Protein AF-A0A317MRW3-F1 (afdb_monomer_lite)

Structure (mmCIF, N/CA/C/O backbone):
data_AF-A0A317MRW3-F1
#
_entry.id   AF-A0A317MRW3-F1
#
loop_
_atom_site.group_PDB
_atom_site.id
_atom_site.type_symbol
_atom_site.label_atom_id
_atom_site.label_alt_id
_atom_site.label_comp_id
_atom_site.label_asym_id
_atom_site.label_entity_id
_atom_site.label_seq_id
_atom_site.pdbx_PDB_ins_code
_atom_site.Cartn_x
_atom_site.Cartn_y
_atom_site.Cartn_z
_atom_site.occupancy
_atom_site.B_iso_or_equiv
_atom_site.auth_seq_id
_atom_site.auth_comp_id
_atom_site.auth_asym_id
_atom_site.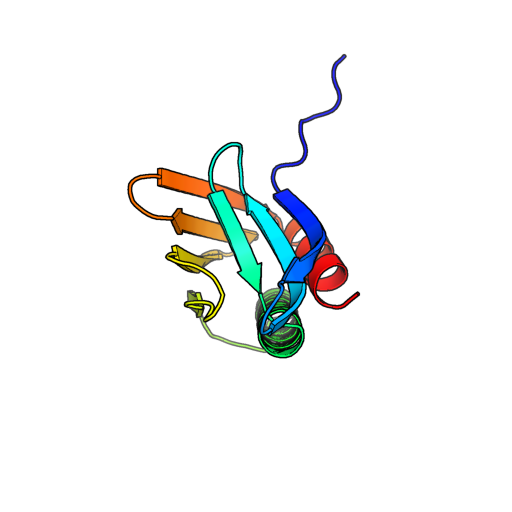auth_atom_id
_atom_site.pdbx_PDB_model_num
ATOM 1 N N . MET A 1 1 ? -21.693 9.092 -18.240 1.00 35.31 1 MET A N 1
ATOM 2 C CA . MET A 1 1 ? -21.231 9.045 -16.839 1.00 35.31 1 MET A CA 1
ATOM 3 C C . MET A 1 1 ? -19.884 8.359 -16.875 1.00 35.31 1 MET A C 1
ATOM 5 O O . MET A 1 1 ? -19.849 7.183 -17.210 1.00 35.31 1 MET A O 1
ATOM 9 N N . ASN A 1 2 ? -18.792 9.103 -16.701 1.00 33.03 2 ASN A N 1
ATOM 10 C CA . ASN A 1 2 ? -17.464 8.493 -16.631 1.00 33.03 2 ASN A CA 1
ATOM 11 C C . ASN A 1 2 ? -17.395 7.688 -15.330 1.00 33.03 2 ASN A C 1
ATOM 13 O O . ASN A 1 2 ? -17.896 8.156 -14.306 1.00 33.03 2 ASN A O 1
ATOM 17 N N . ALA A 1 3 ? -16.856 6.469 -15.391 1.00 37.47 3 ALA A N 1
ATOM 18 C CA . ALA A 1 3 ? -16.565 5.698 -14.189 1.00 37.47 3 ALA A CA 1
ATOM 19 C C . ALA A 1 3 ? -15.673 6.547 -13.266 1.00 37.47 3 ALA A C 1
ATOM 21 O O . ALA A 1 3 ? -14.834 7.287 -13.791 1.00 37.47 3 ALA A O 1
ATOM 22 N N . PRO A 1 4 ? -15.853 6.495 -11.934 1.00 46.41 4 PRO A N 1
ATOM 23 C CA . PRO A 1 4 ? -14.902 7.128 -11.035 1.00 46.41 4 PRO A CA 1
ATOM 24 C C . PRO A 1 4 ? -13.517 6.567 -11.358 1.00 46.41 4 PRO A C 1
ATOM 26 O O . PRO A 1 4 ? -13.330 5.351 -11.421 1.00 46.41 4 PRO A O 1
ATOM 29 N N . GLU A 1 5 ? -12.583 7.462 -11.655 1.00 56.62 5 GLU A N 1
ATOM 30 C CA . GLU A 1 5 ? -11.192 7.104 -11.887 1.00 56.62 5 GLU A CA 1
ATOM 31 C C . GLU A 1 5 ? -10.683 6.371 -10.642 1.00 56.62 5 GLU A C 1
ATOM 33 O O . GLU A 1 5 ? -10.922 6.805 -9.512 1.00 56.62 5 GLU A O 1
ATOM 38 N N . ALA A 1 6 ? -10.097 5.187 -10.835 1.00 63.69 6 ALA A N 1
ATOM 39 C CA . ALA A 1 6 ? -9.673 4.360 -9.717 1.00 63.69 6 ALA A CA 1
ATOM 40 C C . ALA A 1 6 ? -8.594 5.110 -8.926 1.00 63.69 6 ALA A C 1
ATOM 42 O O . ALA A 1 6 ? -7.552 5.464 -9.470 1.00 63.69 6 ALA A O 1
ATOM 43 N N . VAL A 1 7 ? -8.850 5.343 -7.637 1.00 85.69 7 VAL A N 1
ATOM 44 C CA . VAL A 1 7 ? -8.006 6.197 -6.782 1.00 85.69 7 VAL A CA 1
ATOM 45 C C . VAL A 1 7 ? -6.597 5.611 -6.569 1.00 85.69 7 VAL A C 1
ATOM 47 O O . VAL A 1 7 ? -5.654 6.320 -6.212 1.00 85.69 7 VAL A O 1
ATOM 50 N N . PHE A 1 8 ? -6.442 4.313 -6.839 1.00 90.56 8 PHE A N 1
ATOM 51 C CA . PHE A 1 8 ? -5.164 3.628 -6.959 1.00 90.56 8 PHE A CA 1
ATOM 52 C C . PHE A 1 8 ? -5.215 2.550 -8.052 1.00 90.56 8 PHE A C 1
ATOM 54 O O . PHE A 1 8 ? -6.285 2.087 -8.453 1.00 90.56 8 PHE A O 1
ATOM 61 N N . SER A 1 9 ? -4.043 2.088 -8.486 1.00 93.62 9 SER A N 1
ATOM 62 C CA . SER A 1 9 ? -3.898 0.851 -9.263 1.00 93.62 9 SER A CA 1
ATOM 63 C C . SER A 1 9 ? -2.638 0.093 -8.856 1.00 93.62 9 SER A C 1
ATOM 65 O O . SER A 1 9 ? -1.657 0.695 -8.422 1.00 93.62 9 SER A O 1
ATOM 67 N N . VAL A 1 10 ? -2.671 -1.234 -8.986 1.00 96.06 10 VAL A N 1
ATOM 68 C CA . VAL A 1 10 ? -1.508 -2.101 -8.772 1.00 96.06 10 VAL A CA 1
ATOM 69 C C . VAL A 1 10 ? -1.303 -2.952 -10.014 1.00 96.06 10 VAL A C 1
ATOM 71 O O . VAL A 1 10 ? -2.218 -3.647 -10.450 1.00 96.06 10 VAL A O 1
ATOM 74 N N . GLU A 1 11 ? -0.102 -2.922 -10.580 1.00 96.06 11 GLU A N 1
ATOM 75 C CA . GLU A 1 11 ? 0.237 -3.718 -11.762 1.00 96.06 11 GLU A CA 1
ATOM 76 C C . GLU A 1 11 ? 1.610 -4.398 -11.626 1.00 96.06 11 GLU A C 1
ATOM 78 O O . GLU A 1 11 ? 2.496 -3.891 -10.931 1.00 96.06 11 GLU A O 1
ATOM 83 N N . PRO A 1 12 ? 1.820 -5.568 -12.257 1.00 96.75 12 PRO A N 1
ATOM 84 C CA . PRO A 1 12 ? 3.148 -6.161 -12.362 1.00 96.75 12 PRO A CA 1
ATOM 85 C C . PRO A 1 12 ? 4.061 -5.306 -13.243 1.00 96.75 12 PRO A C 1
ATOM 87 O O . PRO A 1 12 ? 3.680 -4.916 -14.345 1.00 96.75 12 PRO A O 1
ATOM 90 N N . VAL A 1 13 ? 5.307 -5.118 -12.815 1.00 96.69 13 VAL A N 1
ATOM 91 C CA . VAL A 1 13 ? 6.382 -4.592 -13.666 1.00 96.69 13 VAL A CA 1
ATOM 92 C C . VAL A 1 13 ? 7.663 -5.392 -13.475 1.00 96.69 13 VAL A C 1
ATOM 94 O O . VAL A 1 13 ? 7.844 -6.064 -12.464 1.00 96.69 13 VAL A O 1
ATOM 97 N N . VAL A 1 14 ? 8.575 -5.326 -14.445 1.00 96.31 14 VAL A N 1
ATOM 98 C CA . VAL A 1 14 ? 9.880 -5.995 -14.360 1.00 96.31 14 VAL A CA 1
ATOM 99 C C . VAL A 1 14 ? 10.981 -4.947 -14.335 1.00 96.31 14 VAL A C 1
ATOM 101 O O . VAL A 1 14 ? 11.143 -4.167 -15.271 1.00 96.31 14 VAL A O 1
ATOM 104 N N . HIS A 1 15 ? 11.756 -4.938 -13.257 1.00 93.69 15 HIS A N 1
ATOM 105 C CA . HIS A 1 15 ? 12.941 -4.110 -13.116 1.00 93.69 15 HIS A CA 1
ATOM 106 C C . HIS A 1 15 ? 14.197 -4.886 -13.513 1.00 93.69 15 HIS A C 1
ATOM 108 O O . HIS A 1 15 ? 14.387 -6.033 -13.115 1.00 93.69 15 HIS A O 1
ATOM 114 N N . ARG A 1 16 ? 15.111 -4.233 -14.241 1.00 92.00 16 ARG A N 1
ATOM 115 C CA . ARG A 1 16 ? 16.308 -4.882 -14.808 1.00 92.00 16 ARG A CA 1
ATOM 116 C C . ARG A 1 16 ? 17.189 -5.610 -13.785 1.00 92.00 16 ARG A C 1
ATOM 118 O O . ARG A 1 16 ? 17.758 -6.640 -14.111 1.00 92.00 16 ARG A O 1
ATOM 125 N N . ALA A 1 17 ? 17.328 -5.056 -12.579 1.00 93.75 17 ALA A N 1
ATOM 126 C CA . ALA A 1 17 ? 18.243 -5.568 -11.553 1.00 93.75 17 ALA A CA 1
ATOM 127 C C . ALA A 1 17 ? 17.520 -6.278 -10.404 1.00 93.75 17 ALA A C 1
ATOM 129 O O . ALA A 1 17 ? 18.098 -7.138 -9.756 1.00 93.75 17 ALA A O 1
ATOM 130 N N . LEU A 1 18 ? 16.264 -5.900 -10.149 1.00 93.62 18 LEU A N 1
ATOM 131 C CA . LEU A 1 18 ? 15.486 -6.399 -9.008 1.00 93.62 18 LEU A CA 1
ATOM 132 C C . LEU A 1 18 ? 14.456 -7.454 -9.430 1.00 93.62 18 LEU A C 1
ATOM 134 O O . LEU A 1 18 ? 13.821 -8.060 -8.577 1.00 93.62 18 LEU A O 1
ATOM 138 N N . GLY A 1 19 ? 14.302 -7.692 -10.735 1.00 95.88 19 GLY A N 1
ATOM 139 C CA . GLY A 1 19 ? 13.346 -8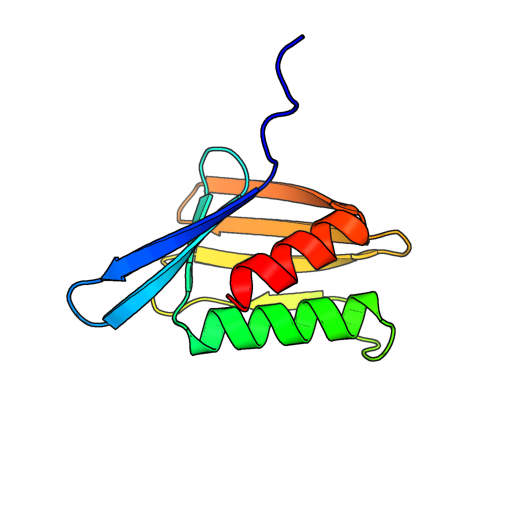.656 -11.255 1.00 95.88 19 GLY A CA 1
ATOM 140 C C . GLY A 1 19 ? 11.897 -8.166 -11.127 1.00 95.88 19 GLY A C 1
ATOM 141 O O . GLY A 1 19 ? 11.640 -6.974 -11.327 1.00 95.88 19 GLY A O 1
ATOM 142 N N . PRO A 1 20 ? 10.936 -9.069 -10.861 1.00 96.88 20 PRO A N 1
ATOM 143 C CA . PRO A 1 20 ? 9.520 -8.729 -10.735 1.00 96.88 20 PRO A CA 1
ATOM 144 C C . PRO A 1 20 ? 9.253 -7.769 -9.573 1.00 96.88 20 PRO A C 1
ATOM 146 O O . PRO A 1 20 ? 9.729 -7.996 -8.466 1.00 96.88 20 PRO A O 1
ATOM 149 N N . LEU A 1 21 ? 8.442 -6.743 -9.816 1.00 97.62 21 LEU A N 1
ATOM 150 C CA . LEU A 1 21 ? 7.961 -5.777 -8.831 1.00 97.62 21 LEU A CA 1
ATOM 151 C C . LEU A 1 21 ? 6.443 -5.584 -8.984 1.00 97.62 21 LEU A C 1
ATOM 153 O O . LEU A 1 21 ? 5.856 -5.886 -10.027 1.00 97.62 21 LEU A O 1
ATOM 157 N N . ARG A 1 22 ? 5.816 -5.017 -7.956 1.00 97.38 22 ARG A N 1
ATOM 158 C CA . ARG A 1 22 ? 4.453 -4.481 -7.988 1.00 97.38 22 ARG A CA 1
ATOM 159 C C . ARG A 1 22 ? 4.523 -2.965 -8.030 1.00 97.38 22 ARG A C 1
ATOM 161 O O . ARG A 1 22 ? 5.187 -2.348 -7.204 1.00 97.38 22 ARG A O 1
ATOM 168 N N . ARG A 1 23 ? 3.852 -2.369 -9.003 1.00 96.69 23 ARG A N 1
ATOM 169 C CA . ARG A 1 23 ? 3.769 -0.927 -9.176 1.00 96.69 23 ARG A CA 1
ATOM 170 C C . ARG A 1 23 ? 2.450 -0.433 -8.617 1.00 96.69 23 ARG A C 1
ATOM 172 O O . ARG A 1 23 ? 1.414 -0.690 -9.218 1.00 96.69 23 ARG A O 1
ATOM 179 N N . LEU A 1 24 ? 2.502 0.239 -7.477 1.00 95.94 24 LEU A N 1
ATOM 180 C CA . LEU A 1 24 ? 1.376 0.917 -6.859 1.00 95.94 24 LEU A CA 1
ATOM 181 C C . LEU A 1 24 ? 1.341 2.363 -7.354 1.00 95.94 24 LEU A C 1
ATOM 183 O O . LEU A 1 24 ? 2.226 3.153 -7.030 1.00 95.94 24 LEU A O 1
ATOM 187 N N . ARG A 1 25 ? 0.307 2.715 -8.115 1.00 94.44 25 ARG A N 1
ATOM 188 C CA . ARG A 1 25 ? 0.009 4.105 -8.465 1.00 94.44 25 ARG A CA 1
ATOM 189 C C . ARG A 1 25 ? -1.060 4.644 -7.533 1.00 94.44 25 ARG A C 1
ATOM 191 O O . ARG A 1 25 ? -2.075 3.979 -7.336 1.00 94.44 25 ARG A O 1
ATOM 198 N N . VAL A 1 26 ? -0.832 5.834 -6.992 1.00 89.75 26 VAL A N 1
ATOM 199 C CA . VAL A 1 26 ? -1.772 6.546 -6.117 1.00 89.75 26 VAL A CA 1
ATOM 200 C C . VAL A 1 26 ? -1.969 7.945 -6.681 1.00 89.75 26 VAL A C 1
ATOM 202 O O . VAL A 1 26 ? -0.998 8.687 -6.852 1.00 89.75 26 VAL A O 1
ATOM 205 N N . GLY A 1 27 ? -3.216 8.287 -7.007 1.00 84.44 27 GLY A N 1
ATOM 206 C CA . GLY A 1 27 ? -3.506 9.460 -7.831 1.00 84.44 27 GLY A CA 1
ATOM 207 C C . GLY A 1 27 ? -2.761 9.430 -9.174 1.00 84.44 27 GLY A C 1
ATOM 208 O O . GLY A 1 27 ? -2.374 8.371 -9.676 1.00 84.44 27 GLY A O 1
ATOM 209 N N . ASP A 1 28 ? -2.525 10.608 -9.746 1.00 79.88 28 ASP A N 1
ATOM 210 C CA . ASP A 1 28 ? -2.001 10.713 -11.114 1.00 79.88 28 ASP A CA 1
ATOM 211 C C . ASP A 1 28 ? -0.471 10.604 -11.192 1.00 79.88 28 ASP A C 1
ATOM 213 O O . ASP A 1 28 ? 0.083 10.160 -12.206 1.00 79.88 28 ASP A O 1
ATOM 217 N N . PHE A 1 29 ? 0.220 11.003 -10.118 1.00 75.81 29 PHE A N 1
ATOM 218 C CA . PHE A 1 29 ? 1.636 11.385 -10.178 1.00 75.81 29 PHE A CA 1
ATOM 219 C C . PHE A 1 29 ? 2.582 10.536 -9.330 1.00 75.81 29 PHE A C 1
ATOM 221 O O . PHE A 1 29 ? 3.793 10.655 -9.512 1.00 75.81 29 PHE A O 1
ATOM 228 N N . VAL A 1 30 ? 2.075 9.695 -8.421 1.00 86.25 30 VAL A N 1
ATOM 229 C CA . VAL A 1 30 ? 2.933 8.903 -7.530 1.00 86.25 30 VAL A CA 1
ATOM 230 C C . VAL A 1 30 ? 2.895 7.429 -7.907 1.00 86.25 30 VAL A C 1
ATOM 232 O O . VAL A 1 30 ? 1.832 6.814 -7.974 1.00 86.25 30 VAL A O 1
ATOM 235 N N . ASP A 1 31 ? 4.080 6.872 -8.151 1.00 92.69 31 ASP A N 1
ATOM 236 C CA . ASP A 1 31 ? 4.320 5.497 -8.582 1.00 92.69 31 ASP A CA 1
ATOM 237 C C . ASP A 1 31 ? 5.367 4.860 -7.655 1.00 92.69 31 ASP A C 1
ATOM 239 O O . ASP A 1 31 ? 6.573 5.103 -7.772 1.00 92.69 31 ASP A O 1
ATOM 243 N N . LEU A 1 32 ? 4.897 4.058 -6.698 1.00 95.62 32 LEU A N 1
ATOM 244 C CA . LEU A 1 32 ? 5.749 3.273 -5.814 1.00 95.62 32 LEU A CA 1
ATOM 245 C C . LEU A 1 32 ? 5.937 1.874 -6.395 1.00 95.62 32 LEU A C 1
ATOM 247 O O . LEU A 1 32 ? 4.991 1.115 -6.591 1.00 95.62 32 LEU A O 1
ATOM 251 N N . ARG A 1 33 ? 7.189 1.498 -6.617 1.00 96.69 33 ARG A N 1
ATOM 252 C CA . ARG A 1 33 ? 7.595 0.150 -6.999 1.00 96.69 33 ARG A CA 1
ATOM 253 C C . ARG A 1 33 ? 8.019 -0.615 -5.760 1.00 96.69 33 ARG A C 1
ATOM 255 O O . ARG A 1 33 ? 8.941 -0.213 -5.052 1.00 96.69 33 ARG A O 1
ATOM 262 N N . LEU A 1 34 ? 7.339 -1.726 -5.541 1.00 97.75 34 LEU A N 1
ATOM 263 C CA . LEU A 1 34 ? 7.497 -2.616 -4.407 1.00 97.75 34 LEU A CA 1
ATOM 264 C C . LEU A 1 34 ? 8.082 -3.933 -4.903 1.00 97.75 34 LEU A C 1
ATOM 266 O O . LEU A 1 34 ? 7.611 -4.507 -5.885 1.00 97.75 34 LEU A O 1
ATOM 270 N N . THR A 1 35 ? 9.082 -4.455 -4.212 1.00 97.62 35 THR A N 1
ATOM 271 C CA . THR A 1 35 ? 9.455 -5.866 -4.340 1.00 97.62 35 THR A CA 1
ATOM 272 C C . THR A 1 35 ? 8.278 -6.765 -3.933 1.00 97.62 35 THR A C 1
ATOM 274 O O . THR A 1 35 ? 7.385 -6.319 -3.207 1.00 97.62 35 THR A O 1
ATOM 277 N N . PRO A 1 36 ? 8.256 -8.049 -4.336 1.00 97.12 36 PRO A N 1
ATOM 278 C CA . PRO A 1 36 ? 7.196 -8.969 -3.921 1.00 97.12 36 PRO A CA 1
ATOM 279 C C . PRO A 1 36 ? 7.071 -9.066 -2.394 1.00 97.12 36 PRO A C 1
ATOM 281 O O . PRO A 1 36 ? 5.968 -9.138 -1.856 1.00 97.12 36 PRO A O 1
ATOM 284 N N . GLN A 1 37 ? 8.202 -8.998 -1.685 1.00 97.19 37 GLN A N 1
ATOM 285 C CA . GLN A 1 37 ? 8.227 -9.012 -0.226 1.00 97.19 37 GLN A CA 1
ATOM 286 C C . GLN A 1 37 ? 7.641 -7.729 0.378 1.00 97.19 37 GLN A C 1
ATOM 288 O O . GLN A 1 37 ? 6.858 -7.811 1.321 1.00 97.19 37 GLN A O 1
ATOM 293 N N . GLU A 1 38 ? 7.986 -6.556 -0.154 1.00 98.19 38 GLU A N 1
ATOM 294 C CA . GLU A 1 38 ? 7.416 -5.277 0.294 1.00 98.19 38 GLU A CA 1
ATOM 295 C C . GLU A 1 38 ? 5.906 -5.215 0.038 1.00 98.19 38 GLU A C 1
ATOM 297 O O . GLU A 1 38 ? 5.153 -4.839 0.934 1.00 98.19 38 GLU A O 1
ATOM 302 N N . ALA A 1 39 ? 5.455 -5.649 -1.144 1.00 98.00 39 ALA A N 1
ATOM 303 C CA . ALA A 1 39 ? 4.037 -5.697 -1.494 1.00 98.00 39 ALA A CA 1
ATOM 304 C C . ALA A 1 39 ? 3.252 -6.628 -0.556 1.00 98.00 39 ALA A C 1
ATOM 306 O O . ALA A 1 39 ? 2.238 -6.222 0.009 1.00 98.00 39 ALA A O 1
ATOM 307 N N . SER A 1 40 ? 3.766 -7.837 -0.309 1.00 97.81 40 SER A N 1
ATOM 308 C CA . SER A 1 40 ? 3.152 -8.790 0.623 1.00 97.81 40 SER A CA 1
ATOM 309 C C . SER A 1 40 ? 3.150 -8.273 2.066 1.00 97.81 40 SER A C 1
ATOM 311 O O . SER A 1 40 ? 2.142 -8.396 2.762 1.00 97.81 40 SER A O 1
ATOM 313 N N . THR A 1 41 ? 4.235 -7.632 2.511 1.00 97.94 41 THR A N 1
ATOM 314 C CA . THR A 1 41 ? 4.321 -7.041 3.857 1.00 97.94 41 THR A CA 1
ATOM 315 C C . THR A 1 41 ? 3.285 -5.932 4.035 1.00 97.94 41 THR A C 1
ATOM 317 O O . THR A 1 41 ? 2.575 -5.909 5.041 1.00 97.94 41 THR A O 1
ATOM 320 N N . LEU A 1 42 ? 3.146 -5.046 3.044 1.00 97.81 42 LEU A N 1
ATOM 321 C CA . LEU A 1 42 ? 2.142 -3.988 3.069 1.00 97.81 42 LEU A CA 1
ATOM 322 C C . LEU A 1 42 ? 0.719 -4.564 3.048 1.00 97.81 42 LEU A C 1
ATOM 324 O O . LEU A 1 42 ? -0.111 -4.140 3.847 1.00 97.81 42 LEU A O 1
ATOM 328 N N . ALA A 1 43 ? 0.446 -5.573 2.214 1.00 98.06 43 ALA A N 1
ATOM 329 C CA . ALA A 1 43 ? -0.852 -6.250 2.174 1.00 98.06 43 ALA A CA 1
ATOM 330 C C . ALA A 1 43 ? -1.238 -6.849 3.537 1.00 98.06 43 ALA A C 1
ATOM 332 O O . ALA A 1 43 ? -2.354 -6.648 4.019 1.00 98.06 43 ALA A O 1
ATOM 333 N N . LEU A 1 44 ? -0.303 -7.539 4.197 1.00 98.00 44 LEU A N 1
ATOM 334 C CA . LEU A 1 44 ? -0.521 -8.105 5.529 1.00 98.00 44 LEU A CA 1
ATOM 335 C C . LEU A 1 44 ? -0.822 -7.022 6.569 1.00 98.00 44 LEU A C 1
ATOM 337 O O . LEU A 1 44 ? -1.728 -7.198 7.386 1.00 98.00 44 LEU A O 1
ATOM 341 N N . ALA A 1 45 ? -0.095 -5.905 6.527 1.00 97.94 45 ALA A N 1
ATOM 342 C CA . ALA A 1 45 ? -0.325 -4.781 7.425 1.00 97.94 45 ALA A CA 1
ATOM 343 C C . ALA A 1 45 ? -1.714 -4.156 7.213 1.00 97.94 45 ALA A C 1
ATOM 345 O O . ALA A 1 45 ? -2.434 -3.934 8.187 1.00 97.94 45 ALA A O 1
ATOM 346 N N . LEU A 1 46 ? -2.124 -3.954 5.955 1.00 97.69 46 LEU A N 1
ATOM 347 C CA . LEU A 1 46 ? -3.449 -3.441 5.592 1.00 97.69 46 LEU A CA 1
ATOM 348 C C . LEU A 1 46 ? -4.574 -4.363 6.085 1.00 97.69 46 LEU A C 1
ATOM 350 O O . LEU A 1 46 ? -5.534 -3.891 6.695 1.00 97.69 46 LEU A O 1
ATOM 354 N N . HIS A 1 47 ? -4.441 -5.680 5.896 1.00 97.62 47 HIS A N 1
ATOM 355 C CA . HIS A 1 47 ? -5.404 -6.646 6.431 1.00 97.62 47 HIS A CA 1
ATOM 356 C C . HIS A 1 47 ? -5.463 -6.612 7.960 1.00 97.62 47 HIS A C 1
ATOM 358 O O . HIS A 1 47 ? -6.551 -6.617 8.534 1.00 97.62 47 HIS A O 1
ATOM 364 N N . ALA A 1 48 ? -4.310 -6.545 8.631 1.00 97.50 48 ALA A N 1
ATOM 365 C CA . ALA A 1 48 ? -4.251 -6.552 10.087 1.00 97.50 48 ALA A CA 1
ATOM 366 C C . ALA A 1 48 ? -4.932 -5.326 10.716 1.00 97.50 48 ALA A C 1
ATOM 368 O O . ALA A 1 48 ? -5.641 -5.486 11.711 1.00 97.50 48 ALA A O 1
ATOM 369 N N . VAL A 1 49 ? -4.749 -4.125 10.149 1.00 97.00 49 VAL A N 1
ATOM 370 C CA . VAL A 1 49 ? -5.417 -2.912 10.657 1.00 97.00 49 VAL A CA 1
ATO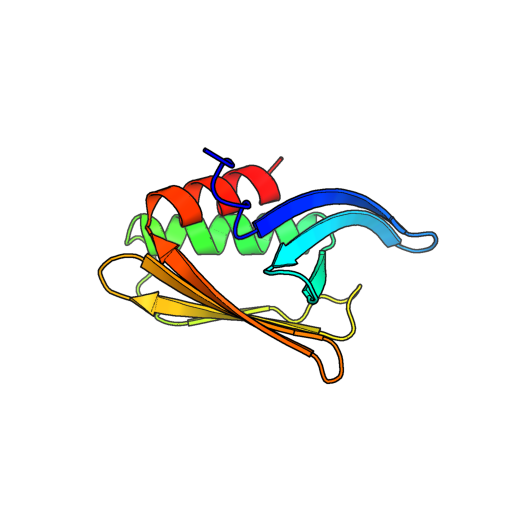M 371 C C . VAL A 1 49 ? -6.912 -2.913 10.339 1.00 97.00 49 VAL A C 1
ATOM 373 O O . VAL A 1 49 ? -7.711 -2.631 11.227 1.00 97.00 49 VAL A O 1
ATOM 376 N N . ARG A 1 50 ? -7.311 -3.321 9.125 1.00 95.88 50 ARG A N 1
ATOM 377 C CA . ARG A 1 50 ? -8.728 -3.415 8.732 1.00 95.88 50 ARG A CA 1
ATOM 378 C C . ARG A 1 50 ? -9.507 -4.374 9.630 1.00 95.88 50 ARG A C 1
ATOM 380 O O . ARG A 1 50 ? -10.634 -4.092 10.014 1.00 95.88 50 ARG A O 1
ATOM 387 N N . GLU A 1 51 ? -8.924 -5.528 9.943 1.00 95.69 51 GLU A N 1
ATOM 388 C CA . GLU A 1 51 ? -9.568 -6.559 10.766 1.00 95.69 51 GLU A CA 1
ATOM 389 C C . GLU A 1 51 ? -9.500 -6.259 12.272 1.00 95.69 51 GLU A C 1
ATOM 391 O O . GLU A 1 51 ? -9.944 -7.074 13.079 1.00 95.69 51 GLU A O 1
ATOM 396 N N . GLY A 1 52 ? -8.908 -5.128 12.676 1.00 94.00 52 GLY A N 1
ATOM 397 C CA . GLY A 1 52 ? -8.715 -4.780 14.084 1.00 94.00 52 GLY A CA 1
ATOM 398 C C . GLY A 1 52 ? -7.766 -5.723 14.833 1.00 94.00 52 GLY A C 1
ATOM 399 O O . GLY A 1 52 ? -7.730 -5.714 16.062 1.00 94.00 52 GLY A O 1
ATOM 400 N N . ARG A 1 53 ? -6.987 -6.546 14.115 1.00 96.12 53 ARG A N 1
ATOM 401 C CA . ARG A 1 53 ? -5.962 -7.433 14.696 1.00 96.12 53 ARG A CA 1
ATOM 402 C C . ARG A 1 53 ? -4.692 -6.680 15.086 1.00 96.12 53 ARG A C 1
ATOM 404 O O . ARG A 1 53 ? -3.899 -7.197 15.868 1.00 96.12 53 ARG A O 1
ATOM 411 N N . SER A 1 54 ? -4.499 -5.485 14.538 1.00 93.38 54 SER A N 1
ATOM 412 C CA . SER A 1 54 ? -3.439 -4.554 14.910 1.00 93.38 54 SER A CA 1
ATOM 413 C C . SER A 1 54 ? -4.037 -3.283 15.508 1.00 93.38 54 SER A C 1
ATOM 415 O O . SER A 1 54 ? -4.997 -2.739 14.969 1.00 93.38 54 SER A O 1
ATOM 417 N N . ALA A 1 55 ? -3.444 -2.798 16.601 1.00 91.69 55 ALA A N 1
ATOM 418 C CA . ALA A 1 55 ? -3.781 -1.507 17.206 1.00 91.69 55 ALA A CA 1
ATOM 419 C C . ALA A 1 55 ? -2.979 -0.335 16.603 1.00 91.69 55 ALA A C 1
ATOM 421 O O . ALA A 1 55 ? -3.125 0.804 17.054 1.00 91.69 55 ALA A O 1
ATOM 422 N N . GLU A 1 56 ? -2.115 -0.612 15.619 1.00 93.75 56 GLU A N 1
ATOM 423 C CA . GLU A 1 56 ? -1.288 0.399 14.965 1.00 93.75 56 GLU A CA 1
ATOM 424 C C . GLU A 1 56 ? -2.140 1.443 14.247 1.00 93.75 56 GLU A C 1
ATOM 426 O O . GLU A 1 56 ? -3.096 1.127 13.538 1.00 93.75 56 GLU A O 1
ATOM 431 N N . ARG A 1 57 ? -1.762 2.710 14.427 1.00 93.69 57 ARG A N 1
ATOM 432 C CA . ARG A 1 57 ? -2.473 3.861 13.849 1.00 93.69 57 ARG A CA 1
ATOM 433 C C . ARG A 1 57 ? -1.794 4.427 12.611 1.00 93.69 57 ARG A C 1
ATOM 435 O O . ARG A 1 57 ? -2.342 5.315 11.962 1.00 93.69 57 ARG A O 1
ATOM 442 N N . GLN A 1 58 ? -0.604 3.926 12.303 1.00 97.00 58 GLN A N 1
ATOM 443 C CA . GLN A 1 58 ? 0.204 4.378 11.190 1.00 97.00 58 GLN A CA 1
ATOM 444 C C . GLN A 1 58 ? 0.901 3.189 10.532 1.00 97.00 58 GLN A C 1
ATOM 446 O O . GLN A 1 58 ? 1.468 2.336 11.209 1.00 97.00 58 GLN A O 1
ATOM 451 N N . LEU A 1 59 ? 0.874 3.155 9.205 1.00 97.00 59 LEU A N 1
ATOM 452 C CA . LEU A 1 59 ? 1.604 2.210 8.373 1.00 97.00 59 LEU A CA 1
ATOM 453 C C . LEU A 1 59 ? 2.635 2.988 7.565 1.00 97.00 59 LEU A C 1
ATOM 455 O O . LEU A 1 59 ? 2.269 3.893 6.825 1.00 97.00 59 LEU A O 1
ATOM 459 N N . PHE A 1 60 ? 3.910 2.642 7.674 1.00 97.06 60 PHE A N 1
ATOM 460 C CA . PHE A 1 60 ? 4.965 3.313 6.920 1.00 97.06 60 PHE A CA 1
ATOM 461 C C . PHE A 1 60 ? 5.813 2.298 6.162 1.00 97.06 60 PHE A C 1
ATOM 463 O O . PHE A 1 60 ? 6.185 1.259 6.708 1.00 97.06 60 PHE A O 1
ATOM 470 N N . LEU A 1 61 ? 6.141 2.617 4.912 1.00 96.56 61 LEU A N 1
ATOM 471 C CA . LEU A 1 61 ? 7.048 1.828 4.087 1.00 96.56 61 LEU A CA 1
ATOM 472 C C . LEU A 1 61 ? 7.829 2.751 3.150 1.00 96.56 61 LEU A C 1
ATOM 474 O O . LEU A 1 61 ? 7.238 3.537 2.418 1.00 96.56 61 LEU A O 1
ATOM 478 N N . SER A 1 62 ? 9.152 2.606 3.123 1.00 96.19 62 SER A N 1
ATOM 479 C CA . SER A 1 62 ? 10.025 3.242 2.132 1.00 96.19 62 SER A CA 1
ATOM 480 C C . SER A 1 62 ? 10.584 2.151 1.213 1.00 96.19 62 SER A C 1
ATOM 482 O O . SER A 1 62 ? 11.513 1.457 1.629 1.00 96.19 62 SER A O 1
ATOM 484 N N . PRO A 1 63 ? 10.013 1.937 0.014 1.00 95.62 63 PRO A N 1
ATOM 485 C CA . PRO A 1 63 ? 10.400 0.819 -0.840 1.00 95.62 63 PRO A CA 1
ATOM 486 C C . PRO A 1 63 ? 11.797 0.992 -1.437 1.00 95.62 63 PRO A C 1
ATOM 488 O O . PRO A 1 63 ? 12.133 2.068 -1.924 1.00 95.62 63 PRO A O 1
ATOM 491 N N . ILE A 1 64 ? 12.585 -0.081 -1.499 1.00 94.81 64 ILE A 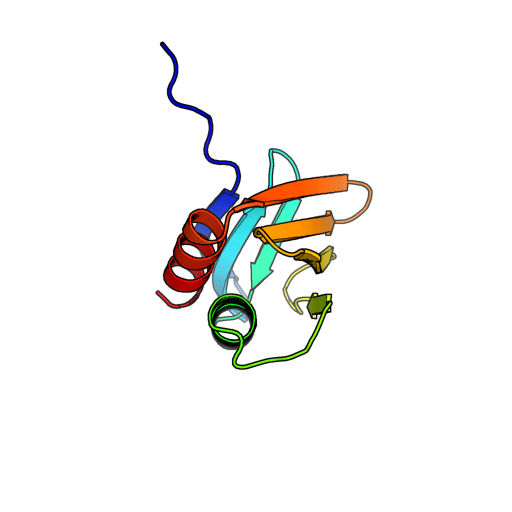N 1
ATOM 492 C CA . ILE A 1 64 ? 13.961 -0.037 -2.024 1.00 94.81 64 ILE A CA 1
ATOM 493 C C . ILE A 1 64 ? 14.026 0.291 -3.523 1.00 94.81 64 ILE A C 1
ATOM 495 O O . ILE A 1 64 ? 15.023 0.823 -4.007 1.00 94.81 64 ILE A O 1
ATOM 499 N N . ALA A 1 65 ? 12.974 -0.040 -4.276 1.00 94.38 65 ALA A N 1
ATOM 500 C CA . ALA A 1 65 ? 12.903 0.191 -5.718 1.00 94.38 65 ALA A CA 1
ATOM 501 C C . ALA A 1 65 ? 12.298 1.560 -6.088 1.00 94.38 65 ALA A C 1
ATOM 503 O O . ALA A 1 65 ? 11.964 1.780 -7.258 1.00 94.38 65 ALA A O 1
ATOM 504 N N . SER A 1 66 ? 12.129 2.453 -5.105 1.00 92.00 66 SER A N 1
ATOM 505 C CA . SER A 1 66 ? 11.462 3.747 -5.257 1.00 92.00 66 SER A CA 1
ATOM 506 C C . SER A 1 66 ? 12.207 4.870 -4.542 1.00 92.00 66 SER A C 1
ATOM 508 O O . SER A 1 66 ? 12.622 4.719 -3.401 1.00 92.00 66 SER A O 1
ATOM 510 N N . ASP A 1 67 ? 12.247 6.049 -5.162 1.00 89.25 67 ASP A N 1
ATOM 511 C CA . ASP A 1 67 ? 12.699 7.297 -4.524 1.00 89.25 67 ASP A CA 1
ATOM 512 C C . ASP A 1 67 ? 11.540 7.987 -3.775 1.00 89.25 67 ASP A C 1
ATOM 514 O O . ASP A 1 67 ? 11.272 9.182 -3.931 1.00 89.25 67 ASP A O 1
ATOM 518 N N . GLY A 1 68 ? 10.779 7.196 -3.021 1.00 93.00 68 GLY A N 1
ATOM 519 C CA . GLY A 1 68 ? 9.521 7.611 -2.417 1.00 93.00 68 GLY A CA 1
ATOM 520 C C . GLY A 1 68 ? 9.117 6.754 -1.226 1.00 93.00 68 GLY A C 1
ATOM 521 O O . GLY A 1 68 ? 9.790 5.783 -0.888 1.00 93.00 68 GLY A O 1
ATOM 522 N N . HIS A 1 69 ? 8.010 7.114 -0.584 1.00 95.31 69 HIS A N 1
ATOM 523 C CA . HIS A 1 69 ? 7.476 6.366 0.551 1.00 95.31 69 HIS A CA 1
ATOM 524 C C . HIS A 1 69 ? 5.951 6.333 0.555 1.00 95.31 69 HIS A C 1
ATOM 526 O O . HIS A 1 69 ? 5.286 7.202 -0.009 1.00 95.31 69 HIS A O 1
ATOM 532 N N . PHE A 1 70 ? 5.429 5.321 1.236 1.00 96.25 70 PHE A N 1
ATOM 533 C CA . PHE A 1 70 ? 4.036 5.144 1.604 1.00 96.25 70 PHE A CA 1
ATOM 534 C C . PHE A 1 70 ? 3.868 5.485 3.085 1.00 96.25 70 PHE A C 1
ATOM 536 O O . PHE A 1 70 ? 4.618 4.990 3.931 1.00 96.25 70 PHE A O 1
ATOM 543 N N . ASN A 1 71 ? 2.853 6.279 3.404 1.00 96.81 71 ASN A N 1
ATOM 544 C CA . ASN A 1 71 ? 2.430 6.564 4.765 1.00 96.81 71 ASN A CA 1
ATOM 545 C C . ASN A 1 71 ? 0.903 6.459 4.867 1.00 96.81 71 ASN A C 1
ATOM 547 O O . ASN A 1 71 ? 0.190 7.251 4.268 1.0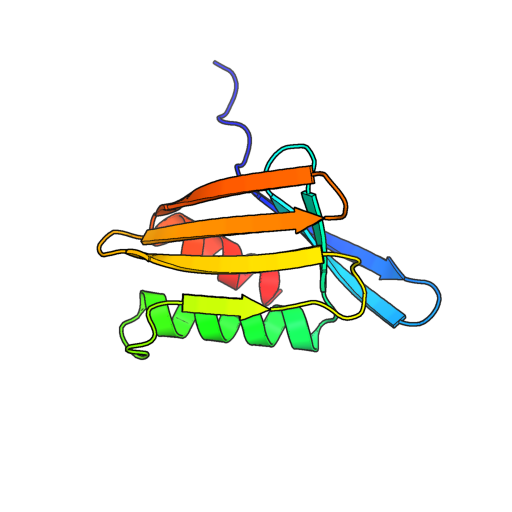0 96.81 71 ASN A O 1
ATOM 551 N N . GLY A 1 72 ? 0.395 5.493 5.620 1.00 96.62 72 GLY A N 1
ATOM 552 C CA . GLY A 1 72 ? -1.027 5.298 5.876 1.00 96.62 72 GLY A CA 1
ATOM 553 C C . GLY A 1 72 ? -1.388 5.699 7.301 1.00 96.62 72 GLY A C 1
ATOM 554 O O . GLY A 1 72 ? -0.781 5.192 8.236 1.00 96.62 72 GLY A O 1
ATOM 555 N N . ILE A 1 73 ? -2.390 6.552 7.484 1.00 97.75 73 ILE A N 1
ATOM 556 C CA . ILE A 1 73 ? -2.969 6.907 8.783 1.00 97.75 73 ILE A CA 1
ATOM 557 C C . ILE A 1 73 ? -4.317 6.207 8.929 1.00 97.75 73 ILE A C 1
ATOM 559 O O . ILE A 1 73 ? -5.228 6.423 8.129 1.00 97.75 73 ILE A O 1
ATOM 563 N N . VAL A 1 74 ? -4.434 5.358 9.947 1.00 97.38 74 VAL A N 1
ATOM 564 C CA . VAL A 1 74 ? -5.629 4.553 10.223 1.00 97.38 74 VAL A CA 1
ATOM 565 C C . VAL A 1 74 ? -6.665 5.421 10.937 1.00 97.38 74 VAL A C 1
ATOM 567 O O . VAL A 1 74 ? -6.416 5.939 12.028 1.00 97.38 74 VAL A O 1
ATOM 570 N N . GLY A 1 75 ? -7.827 5.584 10.309 1.00 95.62 75 GLY A N 1
ATOM 571 C CA . GLY A 1 75 ? -9.009 6.225 10.878 1.00 95.62 75 GLY A CA 1
ATOM 572 C C . GLY A 1 75 ? -10.072 5.201 11.295 1.00 95.62 75 GLY A C 1
ATOM 573 O O . GLY A 1 75 ? -9.889 4.005 11.093 1.00 95.62 75 GLY A O 1
ATOM 574 N N . PRO A 1 76 ? -11.201 5.644 11.872 1.00 93.19 76 PRO A N 1
ATOM 575 C CA . PRO A 1 76 ? -12.289 4.741 12.264 1.00 93.19 76 PRO A CA 1
ATOM 576 C C . PRO A 1 76 ? -12.944 4.040 11.062 1.00 93.19 76 PRO A C 1
ATOM 578 O O . PRO A 1 76 ? -13.269 2.857 11.135 1.00 93.19 76 PRO A O 1
ATOM 581 N N . ASP A 1 77 ? -13.075 4.751 9.942 1.00 94.19 77 ASP A N 1
ATOM 582 C CA . ASP A 1 77 ? -13.833 4.296 8.770 1.00 94.19 77 ASP A CA 1
ATOM 583 C C . ASP A 1 77 ? -12.941 3.952 7.565 1.00 94.19 77 ASP A C 1
ATOM 585 O O . ASP A 1 77 ? -13.443 3.693 6.470 1.00 94.19 77 ASP A O 1
ATOM 589 N N . GLY A 1 78 ? -11.615 3.964 7.739 1.00 95.62 78 GLY A N 1
ATOM 590 C CA . GLY A 1 78 ? -10.698 3.711 6.636 1.00 95.62 78 GLY A CA 1
ATOM 591 C C . GLY A 1 78 ? -9.248 4.104 6.895 1.00 95.62 78 GLY A C 1
ATOM 592 O O . GLY A 1 78 ? -8.784 4.193 8.032 1.00 95.62 78 GLY A O 1
ATOM 593 N N . LEU A 1 79 ? -8.532 4.362 5.806 1.00 96.12 79 LEU A N 1
ATOM 594 C CA . LEU A 1 79 ? -7.111 4.683 5.783 1.00 96.12 79 LEU A CA 1
ATOM 595 C C . LEU A 1 79 ? -6.867 5.906 4.897 1.00 96.12 79 LEU A C 1
ATOM 597 O O . LEU A 1 79 ? -7.240 5.913 3.725 1.00 96.12 79 LEU A O 1
ATOM 601 N N . THR A 1 80 ? -6.184 6.915 5.428 1.00 95.81 80 THR A N 1
ATOM 602 C CA . THR A 1 80 ? -5.638 8.004 4.610 1.00 95.81 80 THR A CA 1
ATOM 603 C C . THR A 1 80 ? -4.220 7.645 4.204 1.00 95.81 80 THR A C 1
ATOM 605 O O . THR A 1 80 ? -3.362 7.472 5.062 1.00 95.81 80 THR A O 1
ATOM 608 N N . ILE A 1 81 ? -3.967 7.530 2.909 1.00 94.56 81 ILE A N 1
ATOM 609 C CA . ILE A 1 81 ? -2.663 7.241 2.327 1.00 94.56 81 ILE A CA 1
ATOM 610 C C . ILE A 1 81 ? -2.055 8.542 1.820 1.00 94.56 81 ILE A C 1
ATOM 612 O O . ILE A 1 81 ? -2.641 9.205 0.973 1.00 94.56 81 ILE A O 1
ATOM 616 N N . THR A 1 82 ? -0.848 8.840 2.272 1.00 94.44 82 THR A N 1
ATOM 617 C CA . THR A 1 82 ? 0.058 9.824 1.690 1.00 94.44 82 THR A CA 1
ATOM 618 C C . THR A 1 82 ? 1.199 9.067 1.031 1.00 94.44 82 THR A C 1
ATOM 620 O O . THR A 1 82 ? 1.937 8.338 1.697 1.00 94.44 82 THR A O 1
ATOM 623 N N . CYS A 1 83 ? 1.359 9.229 -0.278 1.00 93.00 83 CYS A N 1
ATOM 624 C CA . CYS A 1 83 ? 2.543 8.762 -0.987 1.00 93.00 83 CYS A CA 1
ATOM 625 C C . CYS A 1 83 ? 3.338 9.961 -1.496 1.00 93.00 83 CYS A C 1
ATOM 627 O O . CYS A 1 83 ? 2.764 10.896 -2.051 1.00 93.00 83 CYS A O 1
ATOM 629 N N . VAL A 1 84 ? 4.658 9.919 -1.335 1.00 89.31 84 VAL A N 1
ATOM 630 C CA . VAL A 1 84 ? 5.575 10.956 -1.829 1.00 89.31 84 VAL A CA 1
ATOM 631 C C . VAL A 1 84 ? 6.594 10.309 -2.752 1.00 89.31 84 VAL A C 1
ATOM 633 O O . VAL A 1 84 ? 7.128 9.253 -2.422 1.00 89.31 84 VAL A O 1
ATOM 636 N N . GLN A 1 85 ? 6.888 10.946 -3.882 1.00 88.06 85 GLN A N 1
ATOM 637 C CA . GLN A 1 85 ? 7.946 10.546 -4.808 1.00 88.06 85 GLN A CA 1
ATOM 638 C C . GLN A 1 85 ? 8.633 11.793 -5.368 1.00 88.06 85 GLN A C 1
ATOM 640 O O . GLN A 1 85 ? 8.036 12.583 -6.103 1.00 88.06 85 GLN A O 1
ATOM 645 N N . GLY A 1 86 ? 9.901 11.997 -5.006 1.00 85.94 86 GLY A N 1
ATOM 646 C CA . GLY A 1 86 ? 10.594 13.253 -5.297 1.00 85.94 86 GLY A CA 1
ATOM 6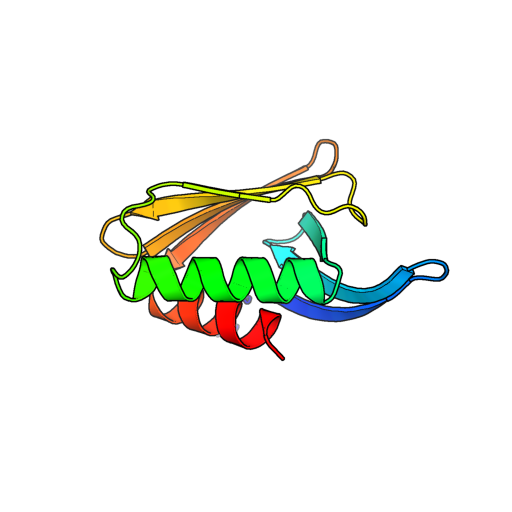47 C C . GLY A 1 86 ? 9.845 14.464 -4.719 1.00 85.94 86 GLY A C 1
ATOM 648 O O . GLY A 1 86 ? 9.672 14.566 -3.510 1.00 85.94 86 GLY A O 1
ATOM 649 N N . GLN A 1 87 ? 9.407 15.386 -5.584 1.00 87.31 87 GLN A N 1
ATOM 650 C CA . GLN A 1 87 ? 8.621 16.574 -5.202 1.00 87.31 87 GLN A CA 1
ATOM 651 C C . GLN A 1 87 ? 7.100 16.374 -5.310 1.00 87.31 87 GLN A C 1
ATOM 653 O O . GLN A 1 87 ? 6.346 17.301 -5.027 1.00 87.31 87 GLN A O 1
ATOM 658 N N . GLN A 1 88 ? 6.647 15.206 -5.769 1.00 89.62 88 GLN A N 1
ATOM 659 C CA . GLN A 1 88 ? 5.228 14.908 -5.943 1.00 89.62 88 GLN A CA 1
ATOM 660 C C . GLN A 1 88 ? 4.671 14.243 -4.687 1.00 89.62 88 GLN A C 1
ATOM 662 O O . GLN A 1 88 ? 5.333 13.394 -4.088 1.00 89.62 88 GLN A O 1
ATOM 667 N N . GLN A 1 89 ? 3.444 14.606 -4.322 1.00 91.69 89 GLN A N 1
ATOM 668 C CA . GLN A 1 89 ? 2.687 13.996 -3.235 1.00 91.69 89 GLN A CA 1
ATOM 669 C C . GLN A 1 89 ? 1.272 13.683 -3.720 1.00 91.69 89 GLN A C 1
ATOM 671 O O . GLN A 1 89 ? 0.659 14.495 -4.412 1.00 91.69 89 GLN A O 1
ATOM 676 N N . ALA A 1 90 ? 0.763 12.516 -3.339 1.00 91.06 90 ALA A N 1
ATOM 677 C CA . ALA A 1 90 ? -0.621 12.119 -3.540 1.00 91.06 90 ALA A CA 1
ATOM 678 C C . ALA A 1 90 ? -1.224 11.704 -2.198 1.00 91.06 90 ALA A C 1
ATOM 680 O O . ALA A 1 90 ? -0.710 10.795 -1.542 1.00 91.06 90 ALA A O 1
ATOM 681 N N . ASP A 1 91 ? -2.318 12.367 -1.824 1.00 92.06 91 ASP A N 1
ATOM 682 C CA . ASP A 1 91 ? -3.107 12.056 -0.637 1.00 92.06 91 ASP A CA 1
ATOM 683 C C . ASP A 1 91 ? -4.451 11.469 -1.057 1.00 92.06 91 ASP A C 1
ATOM 685 O O . ASP A 1 91 ? -5.194 12.065 -1.838 1.00 92.06 91 ASP A O 1
ATOM 689 N N . VAL A 1 92 ? -4.760 10.286 -0.541 1.00 92.50 92 VAL A N 1
ATOM 690 C CA . VAL A 1 92 ? -5.942 9.514 -0.909 1.00 92.50 92 VAL A CA 1
ATOM 691 C C . VAL A 1 92 ? -6.587 8.953 0.344 1.00 92.50 92 VAL A C 1
ATOM 693 O O . VAL A 1 92 ? -5.938 8.280 1.138 1.00 92.50 92 VAL A O 1
ATOM 696 N N . TRP A 1 93 ? -7.885 9.182 0.506 1.00 94.62 93 TRP A N 1
ATOM 697 C CA . TRP A 1 93 ? -8.676 8.480 1.509 1.00 94.62 93 TRP A CA 1
ATOM 698 C C . TRP A 1 93 ? -9.288 7.215 0.905 1.00 94.62 93 TRP A C 1
ATOM 700 O O . TRP A 1 93 ? -9.894 7.271 -0.165 1.00 94.62 93 TRP A O 1
ATOM 710 N N . LEU A 1 94 ? -9.135 6.090 1.600 1.00 94.69 94 LEU A N 1
ATOM 711 C CA . LEU A 1 94 ? -9.738 4.807 1.263 1.00 94.69 94 LEU A CA 1
ATOM 712 C C . LEU A 1 94 ? -10.669 4.366 2.390 1.00 94.69 94 LEU A C 1
ATOM 714 O O . LEU A 1 94 ? -10.242 4.292 3.542 1.00 94.69 94 LEU A O 1
ATOM 718 N N . ASP A 1 95 ? -11.902 3.992 2.056 1.00 96.00 95 ASP A N 1
ATOM 719 C CA . ASP A 1 95 ? -12.747 3.225 2.973 1.00 96.00 95 ASP A CA 1
ATOM 720 C C . ASP A 1 95 ? -12.195 1.801 3.182 1.00 96.00 95 ASP A C 1
ATOM 722 O O . ASP A 1 95 ? -11.309 1.328 2.460 1.00 96.00 95 ASP A O 1
ATOM 726 N N . TRP A 1 96 ? -12.723 1.076 4.170 1.00 96.56 96 TRP A N 1
ATOM 727 C CA . TRP A 1 96 ? -12.246 -0.279 4.470 1.00 96.56 96 TRP A CA 1
ATOM 728 C C . TRP A 1 96 ? -12.402 -1.289 3.320 1.00 96.56 96 TRP A C 1
ATOM 730 O O . TRP A 1 96 ? -11.612 -2.234 3.240 1.00 96.56 96 TRP A O 1
ATOM 740 N N . GLY A 1 97 ? -13.373 -1.103 2.418 1.00 96.25 97 GLY A N 1
ATOM 741 C CA . GLY A 1 97 ? -13.535 -1.951 1.228 1.00 96.25 97 GLY A CA 1
ATOM 742 C C . GLY A 1 97 ? -12.455 -1.690 0.172 1.00 96.25 97 GLY A C 1
ATOM 743 O O . GLY A 1 97 ? -11.915 -2.614 -0.442 1.00 96.25 97 GLY A O 1
ATOM 744 N N . SER A 1 98 ? -12.069 -0.430 0.010 1.00 95.81 98 SER A N 1
ATOM 745 C CA . SER A 1 98 ? -10.983 -0.003 -0.870 1.00 95.81 98 SER A CA 1
ATOM 746 C C . SER A 1 98 ? -9.617 -0.405 -0.308 1.00 95.81 98 SER A C 1
ATOM 748 O O . SER A 1 98 ? -8.749 -0.832 -1.067 1.00 95.81 98 SER A O 1
ATOM 750 N N . VAL A 1 99 ? -9.440 -0.362 1.019 1.00 96.31 99 VAL A N 1
ATOM 751 C CA . VAL A 1 99 ? -8.251 -0.901 1.708 1.00 96.31 99 VAL A CA 1
ATOM 752 C C . VAL A 1 99 ? -8.101 -2.403 1.462 1.00 96.31 99 VAL A C 1
ATOM 754 O O . VAL A 1 99 ? -7.002 -2.866 1.163 1.00 96.31 99 VAL A O 1
ATOM 757 N N . GLU A 1 100 ? -9.192 -3.167 1.546 1.00 97.00 100 GLU A N 1
ATOM 758 C CA . GLU A 1 100 ? -9.183 -4.600 1.226 1.00 97.00 100 GLU A CA 1
ATOM 759 C C . GLU A 1 100 ? -8.823 -4.853 -0.238 1.00 97.00 100 GLU A C 1
ATOM 761 O O . GLU A 1 100 ? -7.982 -5.702 -0.529 1.00 97.00 100 GLU A O 1
ATOM 766 N N . SER A 1 101 ? -9.399 -4.074 -1.153 1.00 96.19 101 SER A N 1
ATOM 767 C CA . SER A 1 101 ? -9.098 -4.168 -2.584 1.00 96.19 101 SER A CA 1
ATOM 768 C C . SER A 1 101 ? -7.618 -3.889 -2.874 1.00 96.19 101 SER A C 1
ATOM 770 O O . SER A 1 101 ? -6.995 -4.614 -3.649 1.00 96.19 101 SER A O 1
ATOM 772 N N . LEU A 1 102 ? -7.029 -2.885 -2.212 1.00 96.19 102 LEU A N 1
ATOM 773 C CA . LEU A 1 102 ? -5.599 -2.588 -2.300 1.00 96.19 102 LEU A CA 1
ATOM 774 C C . LEU A 1 102 ? -4.751 -3.741 -1.749 1.00 96.19 102 LEU A C 1
ATOM 776 O O . LEU A 1 102 ? -3.800 -4.166 -2.401 1.00 96.19 102 LEU A O 1
ATOM 780 N N . ALA A 1 103 ? -5.100 -4.265 -0.572 1.00 97.12 103 ALA A N 1
ATOM 781 C CA . ALA A 1 103 ? -4.367 -5.359 0.058 1.00 97.12 103 ALA A CA 1
ATOM 782 C C . ALA A 1 103 ? -4.365 -6.625 -0.817 1.00 97.12 103 ALA A C 1
ATOM 784 O O . ALA A 1 103 ? -3.308 -7.214 -1.043 1.00 97.12 103 ALA A O 1
ATOM 785 N N . LEU A 1 104 ? -5.516 -6.988 -1.393 1.00 96.94 104 LEU A N 1
ATOM 786 C CA . LEU A 1 104 ? -5.632 -8.110 -2.327 1.00 96.94 104 LEU A CA 1
ATOM 787 C C . LEU A 1 104 ? -4.808 -7.887 -3.600 1.00 96.94 104 LEU A C 1
ATOM 789 O O . LEU A 1 104 ? -4.111 -8.796 -4.047 1.00 96.94 104 LEU A O 1
ATOM 793 N N . ALA A 1 105 ? -4.843 -6.679 -4.168 1.00 96.25 105 ALA A N 1
ATOM 794 C CA . ALA A 1 105 ? -4.084 -6.355 -5.374 1.00 96.25 105 ALA A CA 1
ATOM 795 C C . ALA A 1 105 ? -2.559 -6.388 -5.146 1.00 96.25 105 ALA A C 1
ATOM 797 O O . ALA A 1 105 ? -1.806 -6.734 -6.054 1.00 96.25 105 ALA A O 1
ATOM 798 N N . LEU A 1 106 ? -2.104 -6.060 -3.933 1.00 96.81 106 LEU A N 1
ATOM 799 C CA . LEU A 1 106 ? -0.701 -6.154 -3.519 1.00 96.81 106 LEU A CA 1
ATOM 800 C C . LEU A 1 106 ? -0.249 -7.594 -3.222 1.00 96.81 106 LEU A C 1
ATOM 802 O O . LEU A 1 106 ? 0.934 -7.894 -3.370 1.00 96.81 106 LEU A O 1
ATOM 806 N N . ALA A 1 107 ? -1.168 -8.462 -2.788 1.00 94.75 107 ALA A N 1
ATOM 807 C CA . ALA A 1 107 ? -0.891 -9.862 -2.463 1.00 94.75 107 ALA A CA 1
ATOM 808 C C . ALA A 1 107 ? -0.908 -10.805 -3.680 1.00 94.75 107 ALA A C 1
ATOM 810 O O . ALA A 1 107 ? -0.390 -11.920 -3.584 1.00 94.75 107 ALA A O 1
ATOM 811 N N . ALA A 1 108 ? -1.522 -10.379 -4.790 1.00 83.75 108 ALA A N 1
ATOM 812 C CA . ALA A 1 108 ? -1.527 -11.098 -6.065 1.00 83.75 108 ALA A CA 1
ATOM 813 C C . ALA A 1 108 ? -0.124 -11.184 -6.677 1.00 83.75 108 ALA A C 1
ATOM 815 O O . ALA A 1 108 ? 0.122 -12.090 -7.505 1.00 83.75 108 ALA A O 1
#

Foldseek 3Di:
DDDPDQQKDWDWDQDPPLGIWIWIDGPDPFTDTARLVRLLVLLVVLVCLLVVVDPDQWDKDDHPVAQKIWIWGDDPFFIWIWIDGDPDIHTDTDGSVSSNVSSVSSND

pLDDT: mean 91.66, std 12.16, range [33.03, 98.19]

Radius of gyration: 13.28 Å; chains: 1; bounding box: 40×28×34 Å

Sequence (108 aa):
MNAPEAVFSVEPVVHRALGPLRRLRVGDFVDLRLTPQEASTLALALHAVREGRSAERQLFLSPIASDGHFNGIVGPDGLTITCVQGQQQADVWLDWGSVESLALALAA

Organism: NCBI:txid886464

Secondary structure (DSSP, 8-state):
-PPPPPSEEEEEEEETTTEEEEEEEETTTEEEEE-HHHHHHHHHHHHHHHTTS---SEEEE--TT-SEEEEEEE-SSEEEEEEEETTEEEEEEEEHHHHHHHHHHHH-